Protein AF-A0A9P8UC11-F1 (afdb_monomer_lite)

Structure (mmCIF, N/CA/C/O backbone):
data_AF-A0A9P8UC11-F1
#
_entry.id   AF-A0A9P8UC11-F1
#
loop_
_atom_site.group_PDB
_atom_site.id
_atom_site.type_symbol
_atom_site.label_atom_id
_atom_site.label_alt_id
_atom_site.label_comp_id
_atom_site.label_asym_id
_atom_site.label_entity_id
_atom_site.label_seq_id
_atom_site.pdbx_PDB_ins_code
_atom_site.Cartn_x
_atom_site.Cartn_y
_atom_site.Cartn_z
_atom_site.occupancy
_atom_site.B_iso_or_equiv
_atom_site.auth_seq_id
_atom_site.auth_comp_id
_atom_site.auth_asym_id
_atom_site.auth_atom_id
_atom_site.pdbx_PDB_model_num
ATOM 1 N N . MET A 1 1 ? 9.131 -6.030 4.474 1.00 49.56 1 MET A N 1
ATOM 2 C CA . MET A 1 1 ? 9.076 -6.768 3.184 1.00 49.56 1 MET A CA 1
ATOM 3 C C . MET A 1 1 ? 9.244 -5.775 2.036 1.00 49.56 1 MET A C 1
ATOM 5 O O . MET A 1 1 ? 8.336 -4.992 1.813 1.00 49.56 1 MET A O 1
ATOM 9 N N . THR A 1 2 ? 10.391 -5.746 1.349 1.00 52.81 2 THR A N 1
ATOM 10 C CA . THR A 1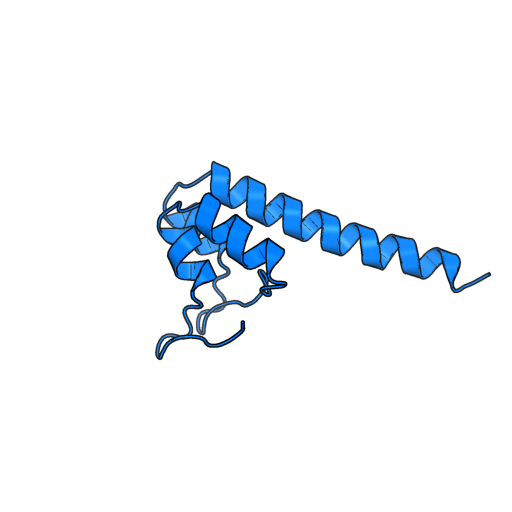 2 ? 10.727 -4.710 0.336 1.00 52.81 2 THR A CA 1
ATOM 11 C C . THR A 1 2 ? 10.981 -5.271 -1.068 1.00 52.81 2 THR A C 1
ATOM 13 O O . THR A 1 2 ? 11.457 -4.561 -1.950 1.00 52.81 2 THR A O 1
ATOM 16 N N . VAL A 1 3 ? 10.682 -6.552 -1.305 1.00 58.97 3 VAL A N 1
ATOM 17 C CA . VAL A 1 3 ? 11.025 -7.206 -2.573 1.00 58.97 3 VAL A CA 1
ATOM 18 C C . VAL A 1 3 ? 9.994 -6.832 -3.639 1.00 58.97 3 VAL A C 1
ATOM 20 O O . VAL A 1 3 ? 8.851 -7.285 -3.601 1.00 58.97 3 VAL A O 1
ATOM 23 N N . ALA A 1 4 ? 10.395 -5.965 -4.566 1.00 65.62 4 ALA A N 1
ATOM 24 C CA . ALA A 1 4 ? 9.609 -5.599 -5.735 1.00 65.62 4 ALA A CA 1
ATOM 25 C C . ALA A 1 4 ? 9.758 -6.650 -6.849 1.00 65.62 4 ALA A C 1
ATOM 27 O O . ALA A 1 4 ? 10.807 -7.286 -6.980 1.00 65.62 4 ALA A O 1
ATOM 28 N N . ASN A 1 5 ? 8.716 -6.844 -7.662 1.00 66.50 5 ASN A N 1
ATOM 29 C CA . ASN A 1 5 ? 8.787 -7.723 -8.831 1.00 66.50 5 ASN A CA 1
ATOM 30 C C . ASN A 1 5 ? 9.697 -7.121 -9.932 1.00 66.50 5 ASN A C 1
ATOM 32 O O . ASN A 1 5 ? 10.271 -6.041 -9.776 1.00 66.50 5 ASN A O 1
ATOM 36 N N . LYS A 1 6 ? 9.842 -7.809 -11.075 1.00 64.56 6 LYS A N 1
ATOM 37 C CA . LYS A 1 6 ? 10.677 -7.330 -12.199 1.00 64.56 6 LYS A CA 1
ATOM 38 C C . LYS A 1 6 ? 10.270 -5.937 -12.707 1.00 64.56 6 LYS A C 1
ATOM 40 O O . LYS A 1 6 ? 11.140 -5.199 -13.170 1.00 64.56 6 LYS A O 1
ATOM 45 N N . ASP A 1 7 ? 9.014 -5.551 -12.511 1.00 64.75 7 ASP A N 1
ATOM 46 C CA . ASP A 1 7 ? 8.442 -4.257 -12.898 1.00 64.75 7 ASP A CA 1
ATOM 47 C C . ASP A 1 7 ? 8.549 -3.201 -11.782 1.00 64.75 7 ASP A C 1
ATOM 49 O O . ASP A 1 7 ? 8.131 -2.058 -11.936 1.00 64.75 7 ASP A O 1
ATOM 53 N N . GLY A 1 8 ? 9.148 -3.549 -10.641 1.00 68.94 8 GLY A N 1
ATOM 54 C CA . GLY A 1 8 ? 9.233 -2.659 -9.487 1.00 68.94 8 GLY A CA 1
ATOM 55 C C . GLY A 1 8 ? 7.942 -2.574 -8.676 1.00 68.94 8 GLY A C 1
ATOM 56 O O . GLY A 1 8 ? 7.900 -1.827 -7.704 1.00 68.94 8 GLY A O 1
ATOM 57 N N . SER A 1 9 ? 6.898 -3.323 -9.024 1.00 70.19 9 SER A N 1
ATOM 58 C CA . SER A 1 9 ? 5.670 -3.377 -8.236 1.00 70.19 9 SER A CA 1
ATOM 59 C C . SER A 1 9 ? 5.902 -4.177 -6.961 1.00 70.19 9 SER A C 1
ATOM 61 O O . SER A 1 9 ? 6.293 -5.348 -6.987 1.00 70.19 9 SER A O 1
ATOM 63 N N . THR A 1 10 ? 5.647 -3.535 -5.829 1.00 79.94 10 THR A N 1
ATOM 64 C CA . THR A 1 10 ? 5.647 -4.174 -4.515 1.00 79.94 10 THR A CA 1
ATOM 65 C C . THR A 1 10 ? 4.334 -4.937 -4.295 1.00 79.94 10 THR A C 1
ATOM 67 O O . THR A 1 10 ? 3.302 -4.573 -4.867 1.00 79.94 10 THR A O 1
ATOM 70 N N . PRO A 1 11 ? 4.317 -5.978 -3.443 1.00 81.44 11 PRO A N 1
ATOM 71 C CA . PRO A 1 11 ? 3.083 -6.694 -3.104 1.00 81.44 11 PRO A CA 1
ATOM 72 C C . PRO A 1 11 ? 1.971 -5.765 -2.596 1.00 81.44 11 PRO A C 1
ATOM 74 O O . PRO A 1 11 ? 0.804 -5.939 -2.942 1.00 81.44 11 PRO A O 1
ATOM 77 N N . ILE A 1 12 ? 2.343 -4.725 -1.841 1.00 84.50 12 ILE A N 1
ATOM 78 C CA . ILE A 1 12 ? 1.410 -3.713 -1.342 1.00 84.50 12 ILE A CA 1
ATOM 79 C C . ILE A 1 12 ? 0.840 -2.829 -2.462 1.00 84.50 12 ILE A C 1
ATOM 81 O O . ILE A 1 12 ? -0.333 -2.474 -2.401 1.00 84.50 12 ILE A O 1
ATOM 85 N N . TYR A 1 13 ? 1.612 -2.529 -3.515 1.00 85.50 13 TYR A N 1
ATOM 86 C CA . TYR A 1 13 ? 1.102 -1.818 -4.691 1.00 85.50 13 TYR A CA 1
ATOM 87 C C . TYR A 1 13 ? -0.002 -2.619 -5.384 1.00 85.50 13 TYR A C 1
ATOM 89 O O . TYR A 1 13 ? -1.059 -2.072 -5.685 1.00 85.50 13 TYR A O 1
ATOM 97 N N . VAL A 1 14 ? 0.219 -3.922 -5.583 1.00 85.75 14 VAL A N 1
ATOM 98 C CA . VAL A 1 14 ? -0.760 -4.812 -6.226 1.00 85.75 14 VAL A CA 1
ATOM 99 C C . VAL A 1 14 ? -2.011 -4.974 -5.362 1.00 85.75 14 VAL A C 1
ATOM 101 O O . VAL A 1 14 ? -3.125 -4.940 -5.878 1.00 85.75 14 VAL A O 1
ATOM 104 N N . ALA A 1 15 ? -1.857 -5.123 -4.045 1.00 88.94 15 ALA A N 1
ATOM 105 C CA . ALA A 1 15 ? -2.998 -5.177 -3.132 1.00 88.94 15 ALA A CA 1
ATOM 106 C C . ALA A 1 15 ? -3.813 -3.875 -3.179 1.00 88.94 15 ALA A C 1
ATOM 108 O O . ALA A 1 15 ? -5.039 -3.915 -3.271 1.00 88.94 15 ALA A O 1
ATOM 109 N N . ALA A 1 16 ? -3.133 -2.726 -3.190 1.00 89.50 16 ALA A N 1
ATOM 110 C CA . ALA A 1 16 ? -3.782 -1.426 -3.227 1.00 89.50 16 ALA A CA 1
ATOM 111 C C . ALA A 1 16 ? -4.494 -1.156 -4.563 1.00 89.50 16 ALA A C 1
ATOM 113 O O . ALA A 1 16 ? -5.627 -0.679 -4.561 1.00 89.50 16 ALA A O 1
ATOM 114 N N . SER A 1 17 ? -3.882 -1.515 -5.696 1.00 89.38 17 SER A N 1
ATOM 115 C CA . SER A 1 17 ? -4.479 -1.330 -7.026 1.00 89.38 17 SER A CA 1
ATOM 116 C C . SER A 1 17 ? -5.708 -2.198 -7.284 1.00 89.38 17 SER A C 1
ATOM 118 O O . SER A 1 17 ? -6.477 -1.877 -8.178 1.00 89.38 17 SER A O 1
ATOM 120 N N . ASN A 1 18 ? -5.870 -3.296 -6.538 1.00 91.00 18 ASN A N 1
ATOM 121 C CA . ASN A 1 18 ? -7.034 -4.184 -6.616 1.00 91.00 18 ASN A CA 1
ATOM 122 C C . ASN A 1 18 ? -8.066 -3.935 -5.501 1.00 91.00 18 ASN A C 1
ATOM 124 O O . ASN A 1 18 ? -9.070 -4.640 -5.433 1.00 91.00 18 ASN A O 1
ATOM 128 N N . GLY A 1 19 ? -7.819 -2.980 -4.597 1.00 90.50 19 GLY A N 1
ATOM 129 C CA . GLY A 1 19 ? -8.763 -2.649 -3.527 1.00 90.50 19 GLY A CA 1
ATOM 130 C C . GLY A 1 19 ? -8.745 -3.611 -2.339 1.00 90.50 19 GLY A C 1
ATOM 131 O O . GLY A 1 19 ? -9.681 -3.627 -1.546 1.00 90.50 19 GLY A O 1
ATOM 132 N N . TYR A 1 20 ? -7.697 -4.422 -2.182 1.00 93.06 20 T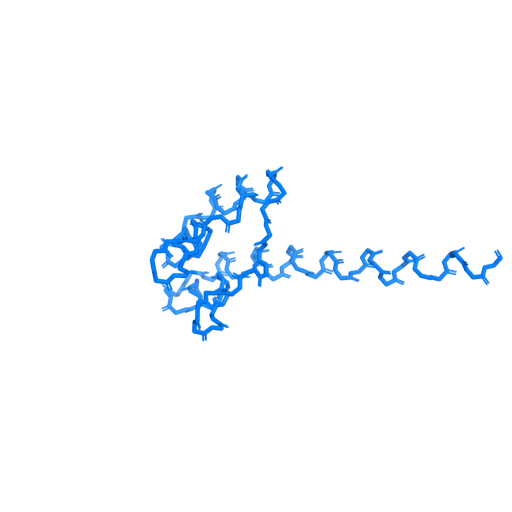YR A N 1
ATOM 133 C CA . TYR A 1 20 ? -7.601 -5.401 -1.098 1.00 93.06 20 TYR A CA 1
ATOM 134 C C . TYR A 1 20 ? -7.147 -4.757 0.215 1.00 93.06 20 TYR A C 1
ATOM 136 O O . TYR A 1 20 ? -6.021 -4.963 0.674 1.00 93.06 20 TYR A O 1
ATOM 144 N N . LEU A 1 21 ? -8.039 -3.981 0.836 1.00 89.50 21 LEU A N 1
ATOM 145 C CA . LEU A 1 21 ? -7.769 -3.238 2.069 1.00 89.50 21 LEU A CA 1
ATOM 146 C C . LEU A 1 21 ? -7.221 -4.118 3.202 1.00 89.50 21 LEU A C 1
ATOM 148 O O . LEU A 1 21 ? -6.275 -3.721 3.878 1.00 89.50 21 LEU A O 1
ATOM 152 N N . ASP A 1 22 ? -7.776 -5.312 3.400 1.00 90.50 22 ASP A N 1
ATOM 153 C CA . ASP A 1 22 ? -7.357 -6.208 4.488 1.00 90.50 22 ASP A CA 1
ATOM 154 C C . ASP A 1 22 ? -5.921 -6.710 4.297 1.00 90.50 22 ASP A C 1
ATOM 156 O O . ASP A 1 22 ? -5.151 -6.810 5.251 1.00 90.50 22 ASP A O 1
ATOM 160 N N . ILE A 1 23 ? -5.517 -6.928 3.044 1.00 88.44 23 ILE A N 1
ATOM 161 C CA . ILE A 1 23 ? -4.142 -7.292 2.694 1.00 88.44 23 ILE A CA 1
ATOM 162 C C . ILE A 1 23 ? -3.208 -6.090 2.898 1.00 88.44 23 ILE A C 1
ATOM 164 O O . ILE A 1 23 ? -2.096 -6.244 3.402 1.00 88.44 23 ILE A O 1
ATOM 168 N N . VAL A 1 24 ? -3.653 -4.878 2.549 1.00 86.81 24 VAL A N 1
ATOM 169 C CA . VAL A 1 24 ? -2.891 -3.640 2.791 1.00 86.81 24 VAL A CA 1
ATOM 170 C C . VAL A 1 24 ? -2.659 -3.421 4.292 1.00 86.81 24 VAL A C 1
ATOM 172 O O . VAL A 1 24 ? -1.537 -3.104 4.686 1.00 86.81 24 VAL A O 1
ATOM 175 N N . LYS A 1 25 ? -3.674 -3.649 5.135 1.00 86.69 25 LYS A N 1
ATOM 176 C CA . LYS A 1 25 ? -3.553 -3.610 6.604 1.00 86.69 25 LYS A CA 1
ATOM 177 C C . LYS A 1 25 ? -2.559 -4.642 7.124 1.00 86.69 25 LYS A C 1
ATOM 179 O O . LYS A 1 25 ? -1.662 -4.279 7.877 1.00 86.69 25 LYS A O 1
ATOM 184 N N . PHE A 1 26 ? -2.667 -5.888 6.662 1.00 86.56 26 PHE A N 1
ATOM 185 C CA . PHE A 1 26 ? -1.750 -6.963 7.045 1.00 86.56 26 PHE A CA 1
ATOM 186 C C . PHE A 1 26 ? -0.287 -6.606 6.746 1.00 86.56 26 PHE A C 1
ATOM 188 O O . PHE A 1 26 ? 0.605 -6.855 7.557 1.00 86.56 26 PHE A O 1
ATOM 195 N N . PHE A 1 27 ? -0.019 -5.978 5.597 1.00 80.75 27 PHE A N 1
ATOM 196 C CA . PHE A 1 27 ? 1.325 -5.500 5.283 1.00 80.75 27 PHE A CA 1
ATOM 197 C C . PHE A 1 27 ? 1.781 -4.377 6.222 1.00 80.75 27 PHE A C 1
ATOM 199 O O . PHE A 1 27 ? 2.935 -4.392 6.653 1.00 80.75 27 PHE A O 1
ATOM 206 N N . LEU A 1 28 ? 0.895 -3.444 6.580 1.00 77.38 28 LEU A N 1
ATOM 207 C CA . LEU A 1 28 ? 1.198 -2.362 7.521 1.00 77.38 28 LEU A CA 1
ATOM 208 C C . LEU A 1 28 ? 1.597 -2.887 8.907 1.00 77.38 28 LEU A C 1
ATOM 210 O O . LEU A 1 28 ? 2.595 -2.447 9.473 1.00 77.38 28 LEU A O 1
ATOM 214 N N . GLU A 1 29 ? 0.844 -3.861 9.419 1.00 81.88 29 GLU A N 1
ATOM 215 C CA . GLU A 1 29 ? 1.102 -4.520 10.707 1.00 81.88 29 GLU A CA 1
ATOM 216 C C . GLU A 1 29 ? 2.454 -5.248 10.730 1.00 81.88 29 GLU A C 1
ATOM 218 O O . GLU A 1 29 ? 3.070 -5.384 11.782 1.00 81.88 29 GLU A O 1
ATOM 223 N N . ASN A 1 30 ? 2.954 -5.664 9.564 1.00 80.25 30 ASN A N 1
ATOM 224 C CA . ASN A 1 30 ? 4.256 -6.312 9.394 1.00 80.25 30 ASN A CA 1
ATOM 225 C C . ASN A 1 30 ? 5.389 -5.321 9.049 1.00 80.25 30 ASN A C 1
ATOM 227 O O . ASN A 1 30 ? 6.384 -5.708 8.424 1.00 80.25 30 ASN A O 1
ATOM 231 N N . ASN A 1 31 ? 5.239 -4.040 9.409 1.00 70.88 31 ASN A N 1
ATOM 232 C CA . ASN A 1 31 ? 6.208 -2.973 9.128 1.00 70.88 31 ASN A CA 1
ATOM 233 C C . ASN A 1 31 ? 6.587 -2.886 7.636 1.00 70.88 31 ASN A C 1
ATOM 235 O O . ASN A 1 31 ? 7.743 -2.625 7.286 1.00 70.88 31 ASN A O 1
ATOM 239 N N . ALA A 1 32 ? 5.646 -3.160 6.727 1.00 71.19 32 ALA A N 1
ATOM 240 C CA . ALA A 1 32 ? 5.886 -2.922 5.312 1.00 71.19 32 ALA A CA 1
ATOM 241 C C . ALA A 1 32 ? 5.954 -1.420 5.042 1.00 71.19 32 ALA A C 1
ATOM 243 O O . ALA A 1 32 ? 5.133 -0.637 5.515 1.00 71.19 32 ALA A O 1
ATOM 244 N N . ASP A 1 33 ? 6.939 -1.036 4.242 1.00 69.06 33 ASP A N 1
ATOM 245 C CA . ASP A 1 33 ? 7.161 0.353 3.898 1.00 69.06 33 ASP A CA 1
ATOM 246 C C . ASP A 1 33 ? 6.181 0.771 2.791 1.00 69.06 33 ASP A C 1
ATOM 248 O O . ASP A 1 33 ? 6.289 0.361 1.630 1.00 69.06 33 ASP A O 1
ATOM 252 N N . ILE A 1 34 ? 5.162 1.536 3.182 1.00 68.19 34 ILE A N 1
ATOM 253 C CA . ILE A 1 34 ? 4.060 1.965 2.307 1.00 68.19 34 ILE A CA 1
ATOM 254 C C . ILE A 1 34 ? 4.442 3.105 1.367 1.00 68.19 34 ILE A C 1
ATOM 256 O O . ILE A 1 34 ? 3.690 3.415 0.441 1.00 68.19 34 ILE A O 1
ATOM 260 N N . MET A 1 35 ? 5.613 3.712 1.580 1.00 66.06 35 MET A N 1
ATOM 261 C CA . MET A 1 35 ? 6.127 4.796 0.746 1.00 66.06 35 MET A CA 1
ATOM 262 C C . MET A 1 35 ? 6.957 4.302 -0.436 1.00 66.06 35 MET A C 1
ATOM 264 O O . MET A 1 35 ? 7.343 5.114 -1.277 1.00 66.06 35 MET A O 1
ATOM 268 N N . ILE A 1 36 ? 7.219 2.993 -0.542 1.00 68.38 36 ILE A N 1
ATOM 269 C CA . ILE A 1 36 ? 8.007 2.463 -1.654 1.00 68.38 36 ILE A CA 1
ATOM 270 C C . ILE A 1 36 ? 7.221 2.629 -2.952 1.00 68.38 36 ILE A C 1
ATOM 272 O O . ILE A 1 36 ? 6.250 1.920 -3.234 1.00 68.38 36 ILE A O 1
ATOM 276 N N . ALA A 1 37 ? 7.686 3.584 -3.749 1.00 68.81 37 ALA A N 1
ATOM 277 C CA . ALA A 1 37 ? 7.255 3.772 -5.112 1.00 68.81 37 ALA A CA 1
ATOM 278 C C . ALA A 1 37 ? 7.806 2.653 -6.007 1.00 68.81 37 ALA A C 1
ATOM 280 O O . ALA A 1 37 ? 8.926 2.172 -5.810 1.00 68.81 37 ALA A O 1
ATOM 281 N N . ASN A 1 38 ? 7.023 2.247 -7.007 1.00 70.44 38 ASN A N 1
ATOM 282 C CA . ASN A 1 38 ? 7.512 1.359 -8.054 1.00 70.44 38 ASN A CA 1
ATOM 283 C C . ASN A 1 38 ? 8.591 2.059 -8.913 1.00 70.44 38 ASN A C 1
ATOM 285 O O . ASN A 1 38 ? 8.907 3.234 -8.713 1.00 70.44 38 ASN A O 1
ATOM 289 N N . LYS A 1 39 ? 9.136 1.360 -9.917 1.00 70.00 39 LYS A N 1
ATOM 290 C CA . LYS A 1 39 ? 10.146 1.922 -10.838 1.00 70.00 39 LYS A CA 1
ATOM 291 C C . LYS A 1 39 ? 9.691 3.187 -11.583 1.00 70.00 39 LYS A C 1
ATOM 293 O O . LYS A 1 39 ? 10.543 3.952 -12.020 1.00 70.00 39 LYS A O 1
ATOM 298 N N . ASP A 1 40 ? 8.385 3.424 -11.677 1.00 74.31 40 ASP A N 1
ATOM 299 C CA . ASP A 1 40 ? 7.788 4.605 -12.311 1.00 74.31 40 ASP A CA 1
ATOM 300 C C . ASP A 1 40 ? 7.494 5.741 -11.314 1.00 74.31 40 ASP A C 1
ATOM 302 O O . ASP A 1 40 ? 6.819 6.709 -11.661 1.00 74.31 40 ASP A O 1
ATOM 306 N N . GLY A 1 41 ? 7.916 5.620 -10.052 1.00 76.06 41 GLY A N 1
ATOM 307 C CA . GLY A 1 41 ? 7.600 6.604 -9.015 1.00 76.06 41 GLY A CA 1
ATOM 308 C C . GLY A 1 41 ? 6.161 6.517 -8.486 1.00 76.06 41 GLY A C 1
ATOM 309 O O . GLY A 1 41 ? 5.708 7.420 -7.784 1.00 76.06 41 GLY A O 1
ATOM 310 N N . ARG A 1 42 ? 5.420 5.443 -8.789 1.00 81.62 42 ARG A N 1
ATOM 311 C CA . ARG A 1 42 ? 4.021 5.268 -8.365 1.00 81.62 42 ARG A CA 1
ATOM 312 C C . ARG A 1 42 ? 3.936 4.576 -7.013 1.00 81.62 42 ARG A C 1
ATOM 314 O O . ARG A 1 42 ? 4.419 3.458 -6.846 1.00 81.62 42 ARG A O 1
ATOM 321 N N . THR A 1 43 ? 3.264 5.217 -6.065 1.00 85.38 43 THR A N 1
ATOM 322 C CA . THR A 1 43 ? 3.011 4.667 -4.728 1.00 85.38 43 THR A CA 1
ATOM 323 C C . THR A 1 43 ? 1.799 3.725 -4.722 1.00 85.38 43 THR A C 1
ATOM 325 O O . THR A 1 43 ? 0.963 3.777 -5.630 1.00 85.38 43 THR A O 1
ATOM 328 N N . PRO A 1 44 ? 1.631 2.882 -3.688 1.00 85.44 44 PRO A N 1
ATOM 329 C CA . PRO A 1 44 ? 0.419 2.077 -3.518 1.00 85.44 44 PRO A CA 1
ATOM 330 C C . PRO A 1 44 ? -0.861 2.928 -3.501 1.00 85.44 44 PRO A C 1
ATOM 332 O O . PRO A 1 44 ? -1.868 2.542 -4.091 1.00 85.44 44 PRO A O 1
ATOM 335 N N . ALA A 1 45 ? -0.799 4.134 -2.923 1.00 87.38 45 ALA A N 1
ATOM 336 C CA . ALA A 1 45 ? -1.914 5.082 -2.921 1.00 87.38 45 ALA A CA 1
ATOM 337 C C . ALA A 1 45 ? -2.289 5.547 -4.338 1.00 87.38 45 ALA A C 1
ATOM 339 O O . ALA A 1 45 ? -3.472 5.677 -4.646 1.00 87.38 45 ALA A O 1
ATOM 340 N N . TYR A 1 46 ? -1.301 5.733 -5.223 1.00 87.06 46 TYR A N 1
ATOM 341 C CA . TYR A 1 46 ? -1.556 6.014 -6.637 1.00 87.06 46 TYR A CA 1
ATOM 342 C C . TYR A 1 46 ? -2.288 4.848 -7.313 1.00 87.06 46 TYR A C 1
ATOM 344 O O . TYR A 1 46 ? -3.268 5.069 -8.019 1.00 87.06 46 TYR A O 1
ATOM 352 N N . GLY A 1 47 ? -1.853 3.607 -7.067 1.00 88.00 47 GLY A N 1
ATOM 353 C CA . GLY A 1 47 ? -2.515 2.410 -7.597 1.00 88.00 47 GLY A CA 1
ATOM 354 C C . GLY A 1 47 ? -3.981 2.313 -7.167 1.00 88.00 47 GLY A C 1
ATOM 355 O O . GLY A 1 47 ? -4.856 2.124 -8.008 1.00 88.00 47 GLY A O 1
ATOM 356 N N . ALA A 1 48 ? -4.258 2.520 -5.877 1.00 90.94 4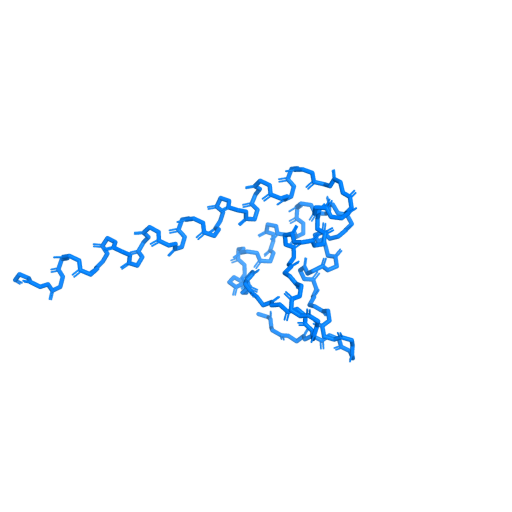8 ALA A N 1
ATOM 357 C CA . ALA A 1 48 ? -5.621 2.530 -5.346 1.00 90.94 48 ALA A CA 1
ATOM 358 C C . ALA A 1 48 ? -6.481 3.660 -5.936 1.00 90.94 48 ALA A C 1
ATOM 360 O O . ALA A 1 48 ? -7.650 3.440 -6.246 1.00 90.94 48 ALA A O 1
ATOM 361 N N . ALA A 1 49 ? -5.905 4.849 -6.144 1.00 90.25 49 ALA A N 1
ATOM 362 C CA . ALA A 1 49 ? -6.603 5.972 -6.765 1.00 90.25 49 ALA A CA 1
ATOM 363 C C . ALA A 1 49 ? -6.967 5.688 -8.231 1.00 90.25 49 ALA A C 1
ATOM 365 O O . ALA A 1 49 ? -8.089 5.974 -8.643 1.00 90.25 49 ALA A O 1
ATOM 366 N N . VAL A 1 50 ? -6.057 5.077 -9.000 1.00 90.88 50 VAL A N 1
ATOM 367 C CA . VAL A 1 50 ? -6.320 4.659 -10.389 1.00 90.88 50 VAL A CA 1
ATOM 368 C C . VAL A 1 50 ? -7.396 3.571 -10.450 1.00 90.88 50 VAL A C 1
ATOM 370 O O . VAL A 1 50 ? -8.238 3.606 -11.342 1.00 90.88 50 VAL A O 1
ATOM 373 N N . GLY A 1 51 ? -7.399 2.639 -9.494 1.00 87.81 51 GLY A N 1
ATOM 374 C CA . GLY A 1 51 ? -8.422 1.593 -9.377 1.00 87.81 51 GLY A CA 1
ATOM 375 C C . GLY A 1 51 ? -9.773 2.069 -8.822 1.00 87.81 51 GLY A C 1
ATOM 376 O O . GLY A 1 51 ? -10.735 1.308 -8.830 1.00 87.81 51 GLY A O 1
ATOM 377 N N . GLY A 1 52 ? -9.878 3.315 -8.344 1.00 91.81 52 GLY A N 1
ATOM 378 C CA . GLY A 1 52 ? -11.103 3.853 -7.737 1.00 91.81 52 GLY A CA 1
ATOM 379 C C . GLY A 1 52 ? -11.383 3.359 -6.310 1.00 91.81 52 GLY A C 1
ATOM 380 O O . GLY A 1 52 ? -12.490 3.532 -5.801 1.00 91.81 52 GLY A O 1
ATOM 381 N N . HIS A 1 53 ? -10.392 2.770 -5.638 1.00 94.31 53 HIS A N 1
ATOM 382 C CA . HIS A 1 53 ? -10.512 2.189 -4.297 1.00 94.31 53 HIS A CA 1
ATOM 383 C C . HIS A 1 53 ? -10.309 3.253 -3.210 1.00 94.31 53 HIS A C 1
ATOM 385 O O . HIS A 1 53 ? -9.249 3.370 -2.588 1.00 94.31 53 HIS A O 1
ATOM 391 N N . LEU A 1 54 ? -11.330 4.094 -3.027 1.00 91.06 54 LEU A N 1
ATOM 392 C CA . LEU A 1 54 ? -11.274 5.281 -2.165 1.00 91.06 54 LEU A CA 1
ATOM 393 C C . LEU A 1 54 ? -11.000 4.956 -0.684 1.00 91.06 54 LEU A C 1
ATOM 395 O O . LEU A 1 54 ? -10.377 5.741 0.030 1.00 91.06 54 LEU A O 1
ATOM 399 N N . ASP A 1 55 ? -11.483 3.808 -0.225 1.00 92.06 55 ASP A N 1
ATOM 400 C CA . ASP A 1 55 ? -11.269 3.237 1.103 1.00 92.06 55 ASP A CA 1
ATOM 401 C C . ASP A 1 55 ? -9.790 2.917 1.355 1.00 92.06 55 ASP A C 1
ATOM 403 O O . ASP A 1 55 ? -9.230 3.326 2.376 1.00 92.06 55 ASP A O 1
ATOM 407 N N . VAL A 1 56 ? -9.129 2.286 0.385 1.00 90.81 56 VAL A N 1
ATOM 408 C CA . VAL A 1 56 ? -7.692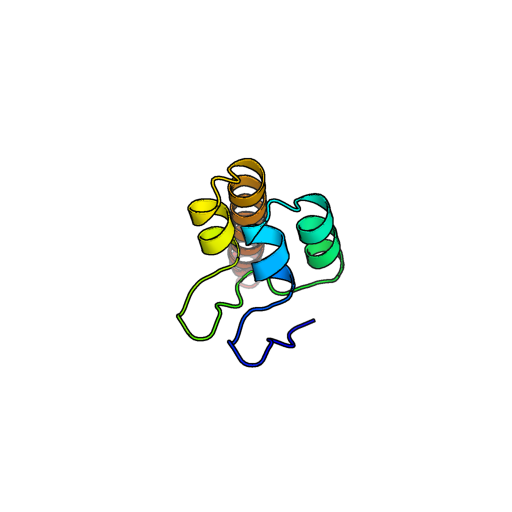 1.996 0.437 1.00 90.81 56 VAL A CA 1
ATOM 409 C C . VAL A 1 56 ? -6.864 3.277 0.383 1.00 90.81 56 VAL A C 1
ATOM 411 O O . VAL A 1 56 ? -5.912 3.420 1.151 1.00 90.81 56 VAL A O 1
ATOM 414 N N . VAL A 1 57 ? -7.239 4.242 -0.464 1.00 89.62 57 VAL A N 1
ATOM 415 C CA . VAL A 1 57 ? -6.562 5.551 -0.531 1.00 89.62 57 VAL A CA 1
ATOM 416 C C . VAL A 1 57 ? -6.625 6.267 0.817 1.00 89.62 57 VAL A C 1
ATOM 418 O O . VAL A 1 57 ? -5.599 6.729 1.315 1.00 89.62 57 VAL A O 1
ATOM 421 N N . ARG A 1 58 ? -7.810 6.341 1.435 1.00 89.12 58 ARG A N 1
ATOM 422 C CA . ARG A 1 58 ? -7.983 6.973 2.753 1.00 89.12 58 ARG A CA 1
ATOM 423 C C . ARG A 1 58 ? -7.155 6.280 3.828 1.00 89.12 58 ARG A C 1
ATOM 425 O O . ARG A 1 58 ? -6.539 6.965 4.639 1.00 89.12 58 ARG A O 1
ATOM 432 N N . PHE A 1 59 ? -7.126 4.949 3.825 1.00 88.81 59 PHE A N 1
ATOM 433 C CA . PHE A 1 59 ? -6.326 4.185 4.777 1.00 88.81 59 PHE A CA 1
ATOM 434 C C . PHE A 1 59 ? -4.831 4.490 4.629 1.00 88.81 59 PHE A C 1
ATOM 436 O O . PHE A 1 59 ? -4.199 4.906 5.596 1.00 88.81 59 PHE A O 1
ATOM 443 N N . LEU A 1 60 ? -4.291 4.383 3.412 1.00 84.62 60 LEU A N 1
ATOM 444 C CA . LEU A 1 60 ? -2.875 4.641 3.136 1.00 84.62 60 LEU A CA 1
ATOM 445 C C . LEU A 1 60 ? -2.461 6.079 3.483 1.00 84.62 60 LEU A C 1
ATOM 447 O O . LEU A 1 60 ? -1.398 6.277 4.064 1.00 84.62 60 LEU A O 1
ATOM 451 N N . LEU A 1 61 ? -3.300 7.077 3.181 1.00 82.69 61 LEU A N 1
ATOM 452 C CA . LEU A 1 61 ? -3.030 8.478 3.531 1.00 82.69 61 LEU A CA 1
ATOM 453 C C . LEU A 1 61 ? -3.021 8.714 5.046 1.00 82.69 61 LEU A C 1
ATOM 455 O O . LEU A 1 61 ? -2.137 9.409 5.544 1.00 82.69 61 LEU A O 1
ATOM 459 N N . ASN A 1 62 ? -3.966 8.121 5.780 1.00 82.75 62 ASN A N 1
ATOM 460 C CA . ASN A 1 62 ? -4.015 8.234 7.238 1.00 82.75 62 ASN A CA 1
ATOM 461 C C . ASN A 1 62 ? -2.802 7.565 7.897 1.00 82.75 62 ASN A C 1
ATOM 463 O O . ASN A 1 62 ? -2.201 8.143 8.800 1.00 82.75 62 ASN A O 1
ATOM 467 N N . SER A 1 63 ? -2.396 6.390 7.410 1.00 75.44 63 SER A N 1
ATOM 468 C CA . SER A 1 63 ? -1.188 5.701 7.876 1.00 75.44 63 SER A CA 1
ATOM 469 C C . SER A 1 63 ? 0.089 6.501 7.604 1.00 75.44 63 SER A C 1
ATOM 471 O O . SER A 1 63 ? 1.002 6.516 8.427 1.00 75.44 63 SER A O 1
ATOM 473 N N . ASN A 1 64 ? 0.154 7.211 6.474 1.00 67.50 64 ASN A N 1
ATOM 474 C CA . ASN A 1 64 ? 1.275 8.092 6.153 1.00 67.50 64 ASN A CA 1
ATOM 475 C C . ASN A 1 64 ? 1.321 9.334 7.057 1.00 67.50 64 ASN A C 1
ATOM 477 O O . ASN A 1 64 ? 2.400 9.725 7.498 1.00 67.50 64 ASN A O 1
ATOM 481 N N . ALA A 1 65 ? 0.168 9.950 7.333 1.00 60.56 65 ALA A N 1
ATOM 482 C CA . ALA A 1 65 ? 0.076 11.143 8.171 1.00 60.56 65 ALA A CA 1
ATOM 483 C C . ALA A 1 65 ? 0.509 10.868 9.621 1.00 60.56 65 ALA A C 1
ATOM 485 O O . ALA A 1 65 ? 1.236 11.675 10.204 1.00 60.56 65 ALA A O 1
ATOM 486 N N . ASP A 1 66 ? 0.145 9.706 10.167 1.00 58.59 66 ASP A N 1
ATOM 487 C CA . ASP A 1 66 ? 0.521 9.293 11.525 1.00 58.59 66 ASP A CA 1
ATOM 488 C C . ASP A 1 66 ? 2.042 9.114 11.665 1.00 58.59 66 ASP 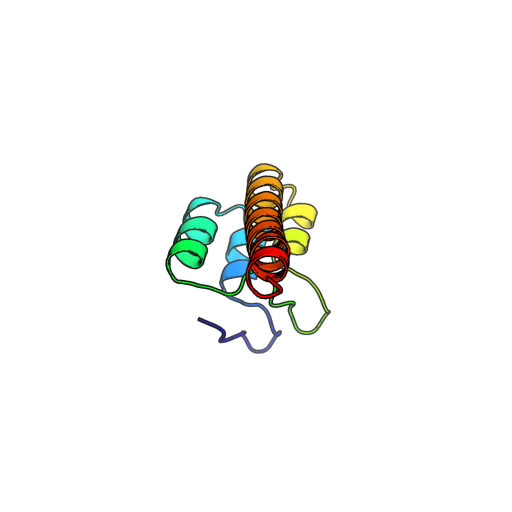A C 1
ATOM 490 O O . ASP A 1 66 ? 2.673 9.653 12.577 1.00 58.59 66 ASP A O 1
ATOM 494 N N . SER A 1 67 ? 2.675 8.495 10.660 1.00 56.19 67 SER A N 1
ATOM 495 C CA . SER A 1 67 ? 4.136 8.404 10.613 1.00 56.19 67 SER A CA 1
ATOM 496 C C . SER A 1 67 ? 4.800 9.781 10.546 1.00 56.19 67 SER A C 1
ATOM 498 O O . SER A 1 67 ? 5.913 9.921 11.055 1.00 56.19 67 SER A O 1
ATOM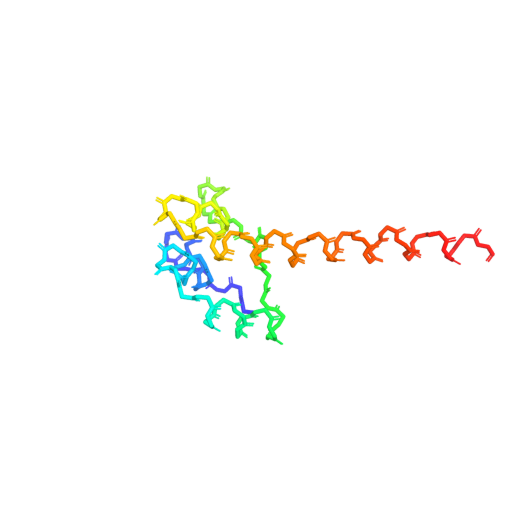 500 N N . THR A 1 68 ? 4.147 10.788 9.942 1.00 56.72 68 THR A N 1
ATOM 501 C CA . THR A 1 68 ? 4.706 12.145 9.877 1.00 56.72 68 THR A CA 1
ATOM 502 C C . THR A 1 68 ? 4.556 12.970 11.146 1.00 56.72 68 THR A C 1
ATOM 504 O O . THR A 1 68 ? 5.468 13.702 11.532 1.00 56.72 68 THR A O 1
ATOM 507 N N . PHE A 1 69 ? 3.434 12.812 11.839 1.00 55.44 69 PHE A N 1
ATOM 508 C CA . PHE A 1 69 ? 3.192 13.488 13.106 1.00 55.44 69 PHE A CA 1
ATOM 509 C C . PHE A 1 69 ? 4.139 12.975 14.201 1.00 55.44 69 PHE A C 1
ATOM 511 O O . PHE A 1 69 ? 4.655 13.759 14.998 1.00 55.44 69 PHE A O 1
ATOM 518 N N . PHE A 1 70 ? 4.459 11.678 14.193 1.00 54.06 70 PHE A N 1
ATOM 519 C CA . PHE A 1 70 ? 5.323 11.070 15.205 1.00 54.06 70 PHE A CA 1
ATOM 520 C C . PHE A 1 70 ? 6.786 11.550 15.140 1.00 54.06 70 PHE A C 1
ATOM 522 O O . PHE A 1 70 ? 7.404 11.783 16.181 1.00 54.06 70 PHE A O 1
ATOM 529 N N . TRP A 1 71 ? 7.358 11.749 13.943 1.00 54.22 71 TRP A N 1
ATOM 530 C CA . TRP A 1 71 ? 8.728 12.275 13.824 1.00 54.22 71 TRP A CA 1
ATOM 531 C C . TRP A 1 71 ? 8.808 13.775 14.124 1.00 54.22 71 TRP A C 1
ATOM 533 O O . TRP A 1 71 ? 9.806 14.222 14.689 1.00 54.22 71 TRP A O 1
ATOM 543 N N . SER A 1 72 ? 7.754 14.538 13.808 1.00 53.53 72 SER A N 1
ATOM 544 C CA . SER A 1 72 ? 7.716 15.979 14.075 1.00 53.53 72 SER A CA 1
ATOM 545 C C . SER A 1 72 ? 7.563 16.272 15.570 1.00 53.53 72 SER A C 1
ATOM 547 O O . SER A 1 72 ? 8.219 17.177 16.082 1.00 53.53 72 SER A O 1
ATOM 549 N N . THR A 1 73 ? 6.753 15.489 16.290 1.00 57.12 73 THR A N 1
ATOM 550 C CA . THR A 1 73 ? 6.562 15.643 17.744 1.00 57.12 73 THR A CA 1
ATOM 551 C C . THR A 1 73 ? 7.784 15.180 18.541 1.00 57.12 73 THR A C 1
ATOM 553 O O . THR A 1 73 ? 8.108 15.761 19.571 1.00 57.12 73 THR A O 1
ATOM 556 N N . ARG A 1 74 ? 8.552 14.200 18.050 1.00 52.72 74 ARG A N 1
ATOM 557 C CA . ARG A 1 74 ? 9.758 13.732 18.752 1.00 52.72 74 ARG A CA 1
ATOM 558 C C . ARG A 1 74 ? 10.951 14.694 18.651 1.00 52.72 74 ARG A C 1
ATOM 560 O O . ARG A 1 74 ? 11.825 14.640 19.510 1.00 52.72 74 ARG A O 1
ATOM 567 N N . GLN A 1 75 ? 11.005 15.580 17.649 1.00 52.22 75 GLN A N 1
ATOM 568 C CA . GLN A 1 75 ? 12.096 16.563 17.532 1.00 52.22 75 GLN A CA 1
ATOM 569 C C . GLN A 1 75 ? 12.019 17.707 18.558 1.00 52.22 75 GLN A C 1
ATOM 571 O O . GLN A 1 75 ? 13.063 18.258 18.908 1.00 52.22 75 GLN A O 1
ATOM 576 N N . VAL A 1 76 ? 10.831 18.045 19.077 1.00 56.22 76 VAL A N 1
ATOM 577 C CA . VAL A 1 76 ? 10.691 19.127 20.072 1.00 56.22 76 VAL A CA 1
ATOM 578 C C . VAL A 1 76 ? 11.105 18.714 21.490 1.00 56.22 76 VAL A C 1
ATOM 580 O O . VAL A 1 76 ? 11.567 19.565 22.241 1.00 56.22 76 VAL A O 1
ATOM 583 N N . GLU A 1 77 ? 11.041 17.426 21.847 1.00 52.03 77 GLU A N 1
ATOM 584 C CA . GLU A 1 77 ? 11.417 16.951 23.195 1.00 52.03 77 GLU A CA 1
ATOM 585 C C . GLU A 1 77 ? 12.924 16.702 23.374 1.00 52.03 77 GLU A C 1
ATOM 587 O O . GLU A 1 77 ? 13.426 16.735 24.491 1.00 52.03 77 GLU A O 1
ATOM 592 N N . ILE A 1 78 ? 13.675 16.494 22.289 1.00 53.44 78 ILE A N 1
ATOM 593 C CA . ILE A 1 78 ? 15.131 16.235 22.332 1.00 53.44 78 ILE A CA 1
ATOM 594 C C . ILE A 1 78 ? 15.992 17.509 22.299 1.00 53.44 78 ILE A C 1
ATOM 596 O O . ILE A 1 78 ? 17.211 17.418 22.177 1.00 53.44 78 ILE A O 1
ATOM 600 N N . SER A 1 79 ? 15.365 18.685 22.400 1.00 49.56 79 SER A N 1
ATOM 601 C CA . SER A 1 79 ? 16.043 19.990 22.396 1.00 49.56 79 SER A CA 1
ATOM 602 C C . SER A 1 79 ? 15.876 20.776 23.709 1.00 49.56 79 SER A C 1
ATOM 604 O O . SER A 1 79 ? 16.082 21.988 23.706 1.00 49.56 79 SER A O 1
ATOM 606 N N . SER A 1 80 ? 15.479 20.130 24.816 1.00 45.94 80 SER A N 1
ATOM 607 C CA . SER A 1 80 ? 15.389 20.744 26.158 1.00 45.94 80 SER A CA 1
ATOM 608 C C . SER A 1 80 ? 16.355 20.117 27.154 1.00 45.94 80 SER A C 1
ATOM 610 O O . SER A 1 80 ? 16.533 18.881 27.097 1.00 45.94 80 SER A O 1
#

Foldseek 3Di:
DCDADPQQHDPLLVCLLQLVQVVNVVCVVVVNDQCRAGPVRHTSLNSNVVSVNVVSNVVSVVSVVVVVVVVVVVVVVVPD

InterPro domains:
  IPR002110 Ankyrin repeat [PF12796] (4-66)
  IPR002110 Ankyrin repeat [PS50088] (7-39)
  IPR002110 Ankyrin repeat [PS50088] (40-66)
  IPR002110 Ankyrin repeat [SM00248] (7-36)
  IPR002110 Ankyrin repeat [SM00248] (40-69)
  IPR036770 Ankyrin repeat-containing domain superfamily [G3DSA:1.25.40.20] (2-72)
  IPR036770 Ankyrin repeat-containing domain superfamily [SSF48403] (3-70)
  IPR039323 Ankyrin repeat domain-containing protein 45/46/60 [PTHR22677] (3-67)

Sequence (80 aa):
MTVANKDGSTPIYVAASNGYLDIVKFFLENNADIMIANKDGRTPAYGAAVGGHLDVVRFLLNSNADSTFFWSTRQVEISS

Radius of gyration: 13.95 Å; chains: 1; bounding box: 27×28×39 Å

Organism: NCBI:txid152316

pLDDT: mean 75.09, std 14.2, range [45.94, 94.31]

Secondary structure (DSSP, 8-state):
-----TTS--HHHHHHHTT-HHHHHHHHHTT--TT---TTS--HHHHHHHHT-HHHHHHHHHHHHHHHHHHHHHHHHTT-